Protein AF-A0A9N9KFC1-F1 (afdb_monomer_lite)

Foldseek 3Di:
DDDDDDDDDDDDPDPPPPPPPPDDDDPDDPPQPPVNVLVVPQDALVRQLVVDPCSPQRDRCLSVDPDSNVVVVQSPDPPDDDDDPCPPPPDDPCPVPPPPDDDDDDDD

Secondary structure (DSSP, 8-state):
--------------------------TT-----HHHHHHHSSPPHHHHHHHSS-GGG--TTGGGSS-HHHHHHHHTSTTPPPPPGGGG-SS-TTGGGTTSPPPPPPP-

Radius of gyration: 23.94 Å; chains: 1; bounding box: 42×66×74 Å

Organism: NCBI:txid1348616

pLDDT: mean 79.17, std 21.46, range [36.38, 95.88]

Structure (mmCIF, N/CA/C/O backbone):
data_AF-A0A9N9KFC1-F1
#
_entry.id   AF-A0A9N9KFC1-F1
#
loop_
_atom_site.group_PDB
_atom_site.id
_atom_site.type_symbol
_atom_site.label_atom_id
_atom_site.label_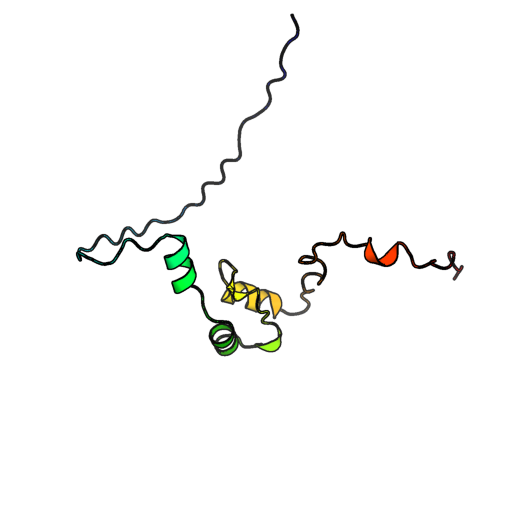alt_id
_atom_site.label_comp_id
_atom_site.label_asym_id
_atom_site.label_entity_id
_atom_site.label_seq_id
_atom_site.pdbx_PDB_ins_code
_atom_site.Cartn_x
_atom_site.Cartn_y
_atom_site.Cartn_z
_atom_site.occupancy
_atom_site.B_iso_or_equiv
_atom_site.auth_seq_id
_atom_site.auth_comp_id
_atom_site.auth_asym_id
_atom_site.auth_atom_id
_atom_site.pdbx_PDB_model_num
ATOM 1 N N . GLU A 1 1 ? 2.687 53.809 -5.839 1.00 43.62 1 GLU A N 1
ATOM 2 C CA . GLU A 1 1 ? 1.436 53.302 -5.252 1.00 43.62 1 GLU A CA 1
ATOM 3 C C . GLU A 1 1 ? 0.999 52.122 -6.108 1.00 43.62 1 GLU A C 1
ATOM 5 O O . GLU A 1 1 ? 0.562 52.330 -7.229 1.00 43.62 1 GLU A O 1
ATOM 10 N N . ASN A 1 2 ? 1.320 50.896 -5.686 1.00 40.22 2 ASN A N 1
ATOM 11 C CA . ASN A 1 2 ? 1.099 49.696 -6.494 1.00 40.22 2 ASN A CA 1
ATOM 12 C C . ASN A 1 2 ? 0.229 48.726 -5.697 1.00 40.22 2 ASN A C 1
ATOM 14 O O . ASN A 1 2 ? 0.550 48.379 -4.564 1.00 40.22 2 ASN A O 1
ATOM 18 N N . VAL A 1 3 ? -0.896 48.387 -6.313 1.00 45.34 3 VAL A N 1
ATOM 19 C CA . VAL A 1 3 ? -2.093 47.765 -5.749 1.00 45.34 3 VAL A CA 1
ATOM 20 C C . VAL A 1 3 ? -1.889 46.258 -5.558 1.00 45.34 3 VAL A C 1
ATOM 22 O O . VAL A 1 3 ? -1.422 45.574 -6.468 1.00 45.34 3 VAL A O 1
ATOM 25 N N . GLU A 1 4 ? -2.238 45.748 -4.375 1.00 48.69 4 GLU A N 1
ATOM 26 C CA . GLU A 1 4 ? -2.253 44.316 -4.048 1.00 48.69 4 GLU A CA 1
ATOM 27 C C . GLU A 1 4 ? -3.341 43.555 -4.828 1.00 48.69 4 GLU A C 1
ATOM 29 O O . GLU A 1 4 ? -4.439 44.085 -5.023 1.00 48.69 4 GLU A O 1
ATOM 34 N N . PRO A 1 5 ? -3.118 42.285 -5.213 1.00 50.16 5 PRO A N 1
ATOM 35 C CA . PRO A 1 5 ? -4.187 41.450 -5.730 1.00 50.16 5 PRO A CA 1
ATOM 36 C C . PRO A 1 5 ? -4.916 40.737 -4.581 1.00 50.16 5 PRO A C 1
ATOM 38 O O . PRO A 1 5 ? -4.375 39.849 -3.922 1.00 50.16 5 PRO A O 1
ATOM 41 N N . THR A 1 6 ? -6.187 41.079 -4.382 1.00 45.97 6 THR A N 1
ATOM 42 C CA . THR A 1 6 ? -7.140 40.288 -3.598 1.00 45.97 6 THR A CA 1
ATOM 43 C C . THR A 1 6 ? -7.661 39.119 -4.439 1.00 45.97 6 THR A C 1
ATOM 45 O O . THR A 1 6 ? -8.166 39.329 -5.544 1.00 45.97 6 THR A O 1
ATOM 48 N N . LYS A 1 7 ? -7.603 37.876 -3.929 1.00 38.59 7 LYS A N 1
ATOM 49 C CA . LYS A 1 7 ? -8.529 36.823 -4.382 1.00 38.59 7 LYS A CA 1
ATOM 50 C C . LYS A 1 7 ? -8.732 35.671 -3.385 1.00 38.59 7 LYS A C 1
ATOM 52 O O . LYS A 1 7 ? -7.859 34.841 -3.181 1.00 38.59 7 LYS A O 1
ATOM 57 N N . SER A 1 8 ? -9.971 35.642 -2.892 1.00 36.38 8 SER A N 1
ATOM 58 C CA . SER A 1 8 ? -10.851 34.490 -2.650 1.00 36.38 8 SER A CA 1
ATOM 59 C C . SER A 1 8 ? -10.628 33.552 -1.457 1.00 36.38 8 SER A C 1
ATOM 61 O O . SER A 1 8 ? -9.652 32.825 -1.330 1.00 36.38 8 SER A O 1
ATOM 63 N N . GLN A 1 9 ? -11.678 33.559 -0.635 1.00 42.66 9 GLN A N 1
ATOM 64 C CA . GLN A 1 9 ? -12.018 32.677 0.471 1.00 42.66 9 GLN A CA 1
ATOM 65 C C . GLN A 1 9 ? -12.377 31.248 0.009 1.00 42.66 9 GLN A C 1
ATOM 67 O O . GLN A 1 9 ? -12.767 31.048 -1.139 1.00 42.66 9 GLN A O 1
ATOM 72 N N . ASN A 1 10 ? -12.379 30.343 0.999 1.00 39.94 10 ASN A N 1
ATOM 73 C CA . ASN A 1 10 ? -12.955 28.989 1.071 1.00 39.94 10 ASN A CA 1
ATOM 74 C C . ASN A 1 10 ? -12.075 27.807 0.641 1.00 39.94 10 ASN A C 1
ATOM 76 O O . ASN A 1 10 ? -11.960 27.497 -0.533 1.00 39.94 10 ASN A O 1
ATOM 80 N N . ASP A 1 11 ? -11.537 27.104 1.646 1.00 37.81 11 ASP A N 1
ATOM 81 C CA . ASP A 1 11 ? -11.934 25.716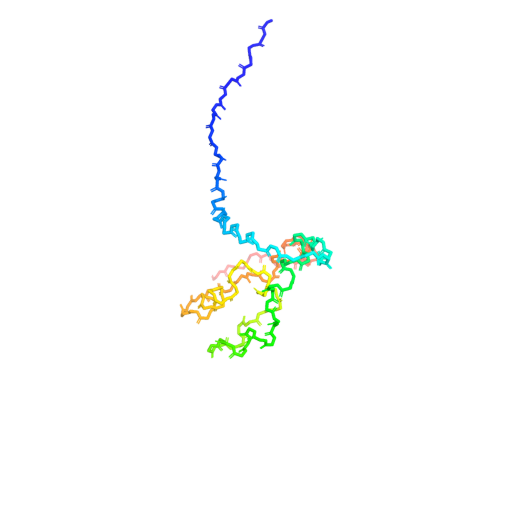 1.938 1.00 37.81 11 ASP A CA 1
ATOM 82 C C . ASP A 1 11 ? -11.451 25.318 3.346 1.00 37.81 11 ASP A C 1
ATOM 84 O O . ASP A 1 11 ? -10.372 24.765 3.554 1.00 37.81 11 ASP A O 1
ATOM 88 N N . LYS A 1 12 ? -12.265 25.633 4.363 1.00 41.09 12 LYS A N 1
ATOM 89 C CA . LYS A 1 12 ? -12.190 24.963 5.668 1.00 41.09 12 LYS A CA 1
ATOM 90 C C . LYS A 1 12 ? -13.035 23.697 5.564 1.00 41.09 12 LYS A C 1
ATOM 92 O O . LYS A 1 12 ? -14.234 23.738 5.822 1.00 41.09 12 LYS A O 1
ATOM 97 N N . MET A 1 13 ? -12.413 22.578 5.202 1.00 43.31 13 MET A N 1
ATOM 98 C CA . MET A 1 13 ? -12.991 21.266 5.489 1.00 43.31 13 MET A CA 1
ATOM 99 C C . MET A 1 13 ? -13.022 21.093 7.012 1.00 43.31 13 MET A C 1
ATOM 101 O O . MET A 1 13 ? -11.991 20.900 7.655 1.00 43.31 13 MET A O 1
ATOM 105 N N . GLN A 1 14 ? -14.211 21.264 7.589 1.00 39.09 14 GLN A N 1
ATOM 106 C CA . GLN A 1 14 ? -14.525 20.870 8.956 1.00 39.09 14 GLN A CA 1
ATOM 107 C C . GLN A 1 14 ? -14.543 19.342 9.009 1.00 39.09 14 GLN A C 1
ATOM 109 O O . GLN A 1 14 ? -15.452 18.711 8.479 1.00 39.09 14 GLN A O 1
ATOM 114 N N . ASP A 1 15 ? -13.522 18.762 9.634 1.00 41.75 15 ASP A N 1
ATOM 115 C CA . ASP A 1 15 ? -13.563 17.385 10.112 1.00 41.75 15 ASP A CA 1
ATOM 116 C C . ASP A 1 15 ? -14.536 17.358 11.295 1.00 41.75 15 ASP A C 1
ATOM 118 O O . ASP A 1 15 ? -14.243 17.875 12.377 1.00 41.75 15 ASP A O 1
ATOM 122 N N . SER A 1 16 ? -15.757 16.888 11.048 1.00 45.31 16 SER A N 1
ATOM 123 C CA . SER A 1 16 ? -16.785 16.726 12.069 1.00 45.31 16 SER A CA 1
ATOM 124 C C . SER A 1 16 ? -16.465 15.490 12.913 1.00 45.31 16 SER A C 1
ATOM 126 O O . SER A 1 16 ? -17.129 14.457 12.798 1.00 45.31 16 SER A O 1
ATOM 128 N N . ASP A 1 17 ? -15.439 15.595 13.759 1.00 47.12 17 ASP A N 1
ATOM 129 C CA . ASP A 1 17 ? -15.233 14.678 14.877 1.00 47.12 17 ASP A CA 1
ATOM 130 C C . ASP A 1 17 ? -16.434 14.849 15.817 1.00 47.12 17 ASP A C 1
ATOM 132 O O . ASP A 1 17 ? -16.563 15.825 16.558 1.00 47.12 17 ASP A O 1
ATOM 136 N N . THR A 1 18 ? -17.373 13.910 15.718 1.00 47.19 18 THR A N 1
ATOM 137 C CA . THR A 1 18 ? -18.484 13.767 16.655 1.00 47.19 18 THR A CA 1
ATOM 138 C C . THR A 1 18 ? -17.879 13.422 18.013 1.00 47.19 18 THR A C 1
ATOM 140 O O . THR A 1 18 ? -17.556 12.266 18.284 1.00 47.19 18 THR A O 1
ATOM 143 N N . GLU A 1 19 ? -17.675 14.438 18.852 1.00 43.94 19 GLU A N 1
ATOM 144 C CA . GLU A 1 19 ? -17.298 14.268 20.251 1.00 43.94 19 GLU A CA 1
ATOM 145 C C . GLU A 1 19 ? -18.454 13.602 21.001 1.00 43.94 19 GLU A C 1
ATOM 147 O O . GLU A 1 19 ? -19.345 14.253 21.546 1.00 43.94 19 GLU A O 1
ATOM 152 N N . SER A 1 20 ? -18.431 12.272 21.071 1.00 42.66 20 SER 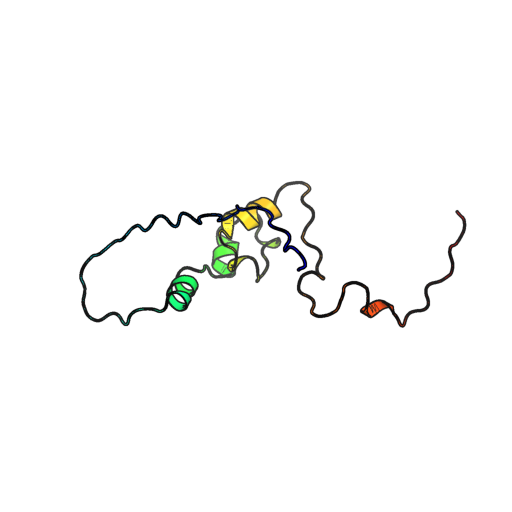A N 1
ATOM 153 C CA . SER A 1 20 ? -19.048 11.569 22.188 1.00 42.66 20 SER A CA 1
ATOM 154 C C . SER A 1 20 ? -18.201 11.866 23.427 1.00 42.66 20 SER A C 1
ATOM 156 O O . SER A 1 20 ? -17.278 11.118 23.762 1.00 42.66 20 SER A O 1
ATOM 158 N N . ASN A 1 21 ? -18.475 13.009 24.055 1.00 47.78 21 ASN A N 1
ATOM 159 C CA . ASN A 1 21 ? -17.987 13.359 25.379 1.00 47.78 21 ASN A CA 1
ATOM 160 C C . ASN A 1 21 ? -18.639 12.400 26.384 1.00 47.78 21 ASN A C 1
ATOM 162 O O . ASN A 1 21 ? -19.726 12.658 26.897 1.00 47.78 21 ASN A O 1
ATOM 166 N N . VAL A 1 22 ? -18.016 11.238 26.583 1.00 45.44 22 VAL A N 1
ATOM 167 C CA . VAL A 1 22 ? -18.358 10.339 27.686 1.00 45.44 22 VAL A CA 1
ATOM 168 C C . VAL A 1 22 ? -17.551 10.821 28.885 1.00 45.44 22 VAL A C 1
ATOM 170 O O . VAL A 1 22 ? -16.477 10.306 29.186 1.00 45.44 22 VAL A O 1
ATOM 173 N N . ASP A 1 23 ? -18.044 11.895 29.494 1.00 49.88 23 ASP A N 1
ATOM 174 C CA . ASP A 1 23 ? -17.612 12.340 30.810 1.00 49.88 23 ASP A CA 1
ATOM 175 C C . ASP A 1 23 ? -18.236 11.382 31.830 1.00 49.88 23 ASP A C 1
ATOM 177 O O . ASP A 1 23 ? -19.451 11.337 32.035 1.00 49.88 23 ASP A O 1
ATOM 181 N N . SER A 1 24 ? -17.414 10.503 32.380 1.00 43.16 24 SER A N 1
ATOM 182 C CA . SER A 1 24 ? -17.750 9.724 33.566 1.00 43.16 24 SER A CA 1
ATOM 183 C C . SER A 1 24 ? -16.468 9.527 34.346 1.00 43.16 24 SER A C 1
ATOM 185 O O . SER A 1 24 ? -15.661 8.652 34.035 1.00 43.16 24 SER A O 1
ATOM 187 N N . ASP A 1 25 ? -16.273 10.459 35.277 1.00 49.19 25 ASP A N 1
ATOM 188 C CA . ASP A 1 25 ? -15.828 10.230 36.648 1.00 49.19 25 ASP A CA 1
ATOM 189 C C . ASP A 1 25 ? -15.097 8.900 36.882 1.00 49.19 25 ASP A C 1
ATOM 191 O O . ASP A 1 25 ? -15.717 7.892 37.213 1.00 49.19 25 ASP A O 1
ATOM 195 N N . ASP A 1 26 ? -13.766 8.922 36.777 1.00 43.88 26 ASP A N 1
ATOM 196 C CA . ASP A 1 26 ? -12.941 8.296 37.810 1.00 43.88 26 ASP A CA 1
ATOM 197 C C . ASP A 1 26 ? -11.520 8.882 37.826 1.00 43.88 26 ASP A C 1
ATOM 199 O O . ASP A 1 26 ? -10.816 8.988 36.812 1.00 43.88 26 ASP A O 1
ATOM 203 N N . ASP A 1 27 ? -11.112 9.294 39.017 1.00 49.88 27 ASP A N 1
ATOM 204 C CA . ASP A 1 27 ? -9.838 9.914 39.336 1.00 49.88 27 ASP A CA 1
ATOM 205 C C . ASP A 1 27 ? -8.645 8.954 39.108 1.00 49.88 27 ASP A C 1
ATOM 207 O O . ASP A 1 27 ? -8.695 7.762 39.394 1.00 49.88 27 ASP A O 1
ATOM 211 N N . LYS A 1 28 ? -7.495 9.509 38.687 1.00 47.12 28 LYS A N 1
ATOM 212 C CA . LYS A 1 28 ? -6.157 8.858 38.597 1.00 47.12 28 LYS A CA 1
ATOM 213 C C . LYS A 1 28 ? -5.865 7.880 37.450 1.00 47.12 28 LYS A C 1
ATOM 215 O O . LYS A 1 28 ? -4.963 7.049 37.574 1.00 47.12 28 LYS A O 1
ATOM 220 N N . LEU A 1 29 ? -6.463 8.041 36.279 1.00 56.12 29 LEU A N 1
ATOM 221 C CA . LEU A 1 29 ? -5.833 7.524 35.059 1.00 56.12 29 LEU A CA 1
ATOM 222 C C . LEU A 1 29 ? -5.057 8.667 34.412 1.00 56.12 29 LEU A C 1
ATOM 224 O O . LEU A 1 29 ? -5.650 9.651 33.979 1.00 56.12 29 LEU A O 1
ATOM 228 N N . GLU A 1 30 ? -3.721 8.579 34.407 1.00 65.44 30 GLU A N 1
ATOM 229 C CA . GLU A 1 30 ? -2.858 9.555 33.733 1.00 65.44 30 GLU A CA 1
ATOM 230 C C . GLU A 1 30 ? -3.478 9.969 32.401 1.00 65.44 30 GLU A C 1
ATOM 232 O O . GLU A 1 30 ? -3.730 9.096 31.570 1.00 65.44 30 GLU A O 1
ATOM 237 N N . LYS A 1 31 ? -3.717 11.275 32.199 1.00 75.88 31 LYS A N 1
ATOM 238 C CA . LYS A 1 31 ? -4.266 11.822 30.951 1.00 75.88 31 LYS A CA 1
ATOM 239 C C . LYS A 1 31 ? -3.473 11.264 29.773 1.00 75.88 31 LYS A C 1
ATOM 241 O O . LYS A 1 31 ? -2.376 11.719 29.445 1.00 75.88 31 LYS A O 1
ATOM 246 N N . ILE A 1 32 ? -4.031 10.231 29.154 1.00 79.19 32 ILE A N 1
ATOM 247 C CA . ILE A 1 32 ? -3.396 9.502 28.072 1.00 79.19 32 ILE A CA 1
ATOM 248 C C . ILE A 1 32 ? -3.266 10.494 26.920 1.00 79.19 32 ILE A C 1
ATOM 250 O O . ILE A 1 32 ? -4.249 11.095 26.490 1.00 79.19 32 ILE A O 1
ATOM 254 N N . SER A 1 33 ? -2.049 10.696 26.407 1.00 88.94 33 SER A N 1
ATOM 255 C CA . SER A 1 33 ? -1.877 11.577 25.252 1.00 88.94 33 SER A CA 1
ATOM 256 C C . SER A 1 33 ? -2.738 11.083 24.085 1.00 88.94 33 SER A C 1
ATOM 258 O O . SER A 1 33 ? -2.849 9.876 23.854 1.00 88.94 33 SER A O 1
ATOM 260 N N . LYS A 1 34 ? -3.293 12.003 23.286 1.00 88.19 34 LYS A N 1
ATOM 261 C CA . LYS A 1 34 ? -4.103 11.656 22.099 1.00 88.19 34 LYS A CA 1
ATOM 262 C C . LYS A 1 34 ? -3.389 10.641 21.189 1.00 88.19 34 LYS A C 1
ATOM 264 O O . LYS A 1 34 ? -4.010 9.750 20.618 1.00 88.19 34 LYS A O 1
ATOM 269 N N . LYS A 1 35 ? -2.055 10.725 21.105 1.00 86.62 35 LYS A N 1
ATOM 270 C CA . LYS A 1 35 ? -1.204 9.780 20.364 1.00 86.62 35 LYS A CA 1
ATOM 271 C C . LYS A 1 35 ? -1.186 8.378 20.985 1.00 86.62 35 LYS A C 1
ATOM 273 O O . LYS A 1 35 ? -1.216 7.394 20.248 1.00 86.62 35 LYS A O 1
ATOM 278 N N . LYS A 1 36 ? -1.127 8.275 22.316 1.00 88.62 36 LYS A N 1
ATOM 279 C CA . LYS A 1 36 ? -1.167 6.996 23.040 1.00 88.62 36 LYS A CA 1
ATOM 280 C C . LYS A 1 36 ? -2.549 6.347 22.916 1.00 88.62 36 LYS A C 1
ATOM 282 O O . LYS A 1 36 ? -2.600 5.162 22.607 1.00 88.62 36 LYS A O 1
ATOM 287 N N . LEU A 1 37 ? -3.629 7.127 23.001 1.00 88.06 37 LEU A N 1
ATOM 288 C CA . LEU A 1 37 ? -4.994 6.632 22.786 1.00 88.06 37 LEU A CA 1
ATOM 289 C C . LEU A 1 37 ? -5.181 6.061 21.367 1.00 88.06 37 LEU A C 1
ATOM 291 O O . LEU A 1 37 ? -5.589 4.914 21.209 1.00 88.06 37 LEU A O 1
ATOM 295 N N . LYS A 1 38 ? -4.758 6.801 20.329 1.00 85.81 38 LYS A N 1
ATOM 296 C CA . LYS A 1 38 ? -4.792 6.312 18.935 1.00 85.81 38 LYS A CA 1
ATOM 297 C C . LYS A 1 38 ? -3.977 5.029 18.735 1.00 85.81 38 LYS A C 1
ATOM 299 O O . LYS A 1 38 ? -4.377 4.162 17.967 1.00 85.81 38 LYS A O 1
ATOM 304 N N . LYS A 1 39 ? -2.837 4.888 19.421 1.00 87.06 39 LYS A N 1
ATOM 305 C CA . LYS A 1 39 ? -2.006 3.677 19.345 1.00 87.06 39 LYS A CA 1
ATOM 306 C C . LYS A 1 39 ? -2.660 2.478 20.037 1.00 87.06 39 LYS A C 1
ATOM 308 O O . LYS A 1 39 ? -2.499 1.371 19.541 1.00 87.06 39 LYS A O 1
ATOM 313 N N . MET A 1 40 ? -3.369 2.690 21.145 1.00 87.44 40 MET A N 1
ATOM 314 C CA . MET A 1 40 ? -4.096 1.626 21.851 1.00 87.44 40 MET A CA 1
ATOM 315 C C . MET A 1 40 ? -5.287 1.109 21.038 1.00 87.44 40 MET A C 1
ATOM 317 O O . MET A 1 40 ? -5.518 -0.093 21.007 1.00 87.44 40 MET A O 1
ATOM 321 N N . ASN A 1 41 ? -5.981 1.994 20.319 1.00 86.81 41 ASN A N 1
ATOM 322 C CA . ASN A 1 41 ? -7.119 1.621 19.470 1.00 86.81 41 ASN A CA 1
ATOM 323 C C . ASN A 1 41 ? -6.702 0.955 18.146 1.00 86.81 41 ASN A C 1
ATOM 325 O O . ASN A 1 41 ? -7.539 0.429 17.414 1.00 86.81 41 ASN A O 1
ATOM 329 N N . ARG A 1 42 ? -5.409 0.987 17.807 1.00 91.69 42 ARG A N 1
ATOM 330 C CA . ARG A 1 42 ? -4.883 0.419 16.569 1.00 91.69 42 ARG A CA 1
ATOM 331 C C . ARG A 1 42 ? -4.796 -1.107 16.684 1.00 91.69 42 ARG A C 1
ATOM 333 O O . ARG A 1 42 ? -4.113 -1.626 17.561 1.00 91.69 42 ARG A O 1
ATOM 340 N N . LEU A 1 43 ? -5.439 -1.814 15.752 1.00 91.00 43 LEU A N 1
ATOM 341 C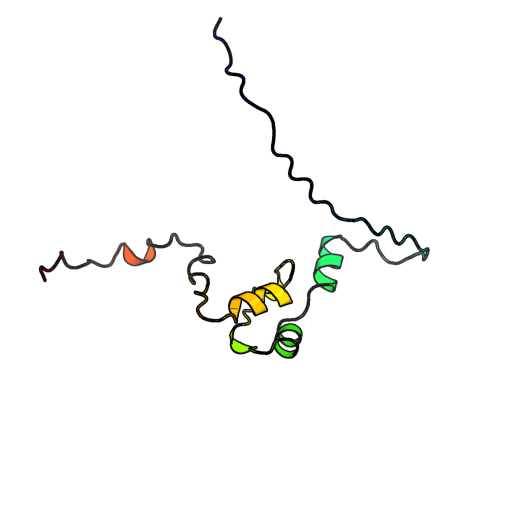 CA . LEU A 1 43 ? -5.368 -3.277 15.627 1.00 91.00 43 LEU A CA 1
ATOM 342 C C . LEU A 1 43 ? -3.916 -3.752 15.444 1.00 91.00 43 LEU A C 1
ATOM 344 O O . LEU A 1 43 ? -3.055 -2.991 15.018 1.00 91.00 43 LEU A O 1
ATOM 348 N N . SER A 1 44 ? -3.618 -5.018 15.720 1.00 94.12 44 SER A N 1
ATOM 349 C CA . SER A 1 44 ? -2.362 -5.632 15.273 1.00 94.12 44 SER A CA 1
ATOM 350 C C . SER A 1 44 ? -2.493 -6.178 13.846 1.00 94.12 44 SER A C 1
ATOM 352 O O . SER A 1 44 ? -3.590 -6.475 13.373 1.00 94.12 44 SER A O 1
ATOM 354 N N . VAL A 1 45 ? -1.365 -6.362 13.148 1.00 94.12 45 VAL A N 1
ATOM 355 C CA . VAL A 1 45 ? -1.362 -6.983 11.806 1.00 94.12 45 VAL A CA 1
ATOM 356 C C . VAL A 1 45 ? -1.965 -8.392 11.859 1.00 94.12 45 VAL A C 1
ATOM 358 O O . VAL A 1 45 ? -2.718 -8.776 10.968 1.00 94.12 45 VAL A O 1
ATOM 361 N N . ALA A 1 46 ? -1.666 -9.156 12.914 1.00 95.12 46 ALA A N 1
ATOM 362 C CA . ALA A 1 46 ? -2.198 -10.503 13.100 1.00 95.12 46 ALA A CA 1
ATOM 363 C C . ALA A 1 46 ? -3.721 -10.490 13.300 1.00 95.12 46 ALA A C 1
ATOM 365 O O . ALA A 1 46 ? -4.425 -11.259 12.651 1.00 95.12 46 ALA A O 1
ATOM 366 N N . GLN A 1 47 ? -4.229 -9.570 14.128 1.00 94.38 47 GLN A N 1
ATOM 367 C CA . GLN A 1 47 ? -5.669 -9.388 14.330 1.00 94.38 47 GLN A CA 1
ATOM 368 C C . GLN A 1 47 ? -6.370 -8.997 13.026 1.00 94.38 47 GLN A C 1
ATOM 370 O O . GLN A 1 47 ? -7.414 -9.552 12.699 1.00 94.38 47 GLN A O 1
ATOM 375 N N . LEU A 1 48 ? -5.785 -8.087 12.240 1.00 95.19 48 LEU A N 1
ATOM 376 C CA . LEU A 1 48 ? -6.364 -7.688 10.957 1.00 95.19 48 LEU A CA 1
ATOM 377 C C . LEU A 1 48 ? -6.434 -8.867 9.976 1.00 95.19 48 LEU A C 1
ATOM 379 O O . LEU A 1 48 ? -7.467 -9.073 9.346 1.00 95.19 48 LEU A O 1
ATOM 383 N N . LYS A 1 49 ? -5.377 -9.683 9.890 1.00 95.88 49 LYS A N 1
ATOM 384 C CA . LYS A 1 49 ? -5.367 -10.886 9.042 1.00 95.88 49 LYS A CA 1
ATOM 385 C C . LYS A 1 49 ? -6.419 -11.918 9.451 1.00 95.88 49 LYS A C 1
ATOM 387 O O . LYS A 1 49 ? -6.970 -12.571 8.577 1.00 95.88 49 LYS A O 1
ATOM 392 N N . GLN A 1 50 ? -6.715 -12.054 10.743 1.00 94.94 50 GLN A N 1
ATOM 393 C CA . GLN A 1 50 ? -7.754 -12.974 11.223 1.00 94.94 50 GLN A CA 1
ATOM 394 C C . GLN A 1 50 ? -9.171 -12.544 10.813 1.00 94.94 50 GLN A C 1
ATOM 396 O O . GLN A 1 50 ? -10.033 -13.395 10.623 1.00 94.94 50 GLN A O 1
ATOM 401 N N . LEU A 1 51 ? -9.423 -11.240 10.676 1.00 92.62 51 LEU A N 1
ATOM 402 C CA . LEU A 1 51 ? -10.763 -10.697 10.418 1.00 92.62 51 LEU A CA 1
ATOM 403 C C . LEU A 1 51 ? -11.137 -10.641 8.929 1.00 92.62 51 LEU A C 1
ATOM 405 O O . LEU A 1 51 ? -12.312 -10.492 8.595 1.00 92.62 51 LEU A O 1
ATOM 409 N N . VAL A 1 52 ? -10.158 -10.706 8.028 1.00 93.06 52 VAL A N 1
ATOM 410 C CA . VAL A 1 52 ? -10.349 -10.475 6.590 1.00 93.06 52 VAL A CA 1
ATOM 411 C C . VAL A 1 52 ? -10.372 -11.803 5.827 1.00 93.06 52 VAL A C 1
ATOM 413 O O . VAL A 1 52 ? -9.542 -12.676 6.050 1.00 93.06 52 VAL A O 1
ATOM 416 N N . LYS A 1 53 ? -11.271 -11.924 4.837 1.00 92.31 53 LYS A N 1
ATOM 417 C CA . LYS A 1 53 ? -11.399 -13.103 3.955 1.00 92.31 53 LYS A CA 1
ATOM 418 C C . LYS A 1 53 ? -10.136 -13.438 3.141 1.00 92.31 53 LYS A C 1
ATOM 420 O O . LYS A 1 53 ? -9.890 -14.602 2.852 1.00 92.31 53 LYS A O 1
ATOM 425 N N . ARG A 1 54 ? -9.382 -12.418 2.722 1.00 93.00 54 ARG A N 1
ATOM 426 C CA . ARG A 1 54 ? -8.161 -12.512 1.907 1.00 93.00 54 ARG A CA 1
ATOM 427 C C . ARG A 1 54 ? -6.969 -11.924 2.676 1.00 93.00 54 ARG A C 1
ATOM 429 O O . ARG A 1 54 ? -6.656 -10.746 2.501 1.00 93.00 54 ARG A O 1
ATOM 436 N N . PRO A 1 55 ? -6.341 -12.684 3.589 1.00 94.94 55 PRO A N 1
ATOM 437 C CA . PRO A 1 55 ? -5.280 -12.170 4.459 1.00 94.94 55 PRO A CA 1
ATOM 438 C C . PRO A 1 55 ? -3.953 -11.896 3.732 1.00 94.94 55 PRO A C 1
ATOM 440 O O . PRO A 1 55 ? -3.074 -11.237 4.293 1.00 94.94 55 PRO A O 1
ATOM 443 N N . GLU A 1 56 ? -3.782 -12.388 2.503 1.00 94.06 56 GLU A N 1
ATOM 444 C CA . GLU A 1 56 ? -2.564 -12.241 1.701 1.00 94.06 56 GLU A CA 1
ATOM 445 C C . GLU A 1 56 ? -2.323 -10.809 1.214 1.00 94.06 56 GLU A C 1
ATOM 447 O O . GLU A 1 56 ? -1.176 -10.405 1.046 1.00 94.06 56 GLU A O 1
ATOM 452 N N . VAL A 1 57 ? -3.389 -10.022 1.030 1.00 93.94 57 VAL A N 1
ATOM 453 C CA . VAL A 1 57 ? -3.273 -8.629 0.572 1.00 93.94 57 VAL A CA 1
ATOM 454 C C . VAL A 1 57 ? -2.901 -7.661 1.699 1.00 93.94 57 VAL A C 1
ATOM 456 O O . VAL A 1 57 ? -2.589 -6.504 1.427 1.00 93.94 57 VAL A O 1
ATOM 459 N N . VAL A 1 58 ? -2.937 -8.110 2.959 1.00 95.56 58 VAL A N 1
ATOM 460 C CA . VAL A 1 58 ? -2.671 -7.264 4.128 1.00 95.56 58 VAL A CA 1
ATOM 461 C C . VAL A 1 58 ? -1.180 -6.950 4.227 1.00 95.56 58 VAL A C 1
ATOM 463 O O . VAL A 1 58 ? -0.352 -7.835 4.460 1.00 95.56 58 VAL A O 1
ATOM 466 N N . GLU A 1 59 ? -0.849 -5.668 4.132 1.00 94.19 59 GLU A N 1
ATOM 467 C CA . GLU A 1 59 ? 0.485 -5.129 4.370 1.00 94.19 59 GLU A CA 1
ATOM 468 C C . GLU A 1 59 ? 0.632 -4.601 5.803 1.00 94.19 59 GLU A C 1
ATOM 470 O O . GLU A 1 59 ? -0.331 -4.262 6.490 1.00 94.19 59 GLU A O 1
ATOM 475 N N . TRP A 1 60 ? 1.877 -4.481 6.268 1.00 92.62 60 TRP A N 1
ATOM 476 C CA . TRP A 1 60 ? 2.181 -3.968 7.607 1.00 92.62 60 TRP A CA 1
ATOM 477 C C . TRP A 1 60 ? 1.759 -2.497 7.803 1.00 92.62 60 TRP A C 1
ATOM 479 O O . TRP A 1 60 ? 1.521 -2.068 8.935 1.00 92.62 60 TRP A O 1
ATOM 489 N N . VAL A 1 61 ? 1.640 -1.733 6.711 1.00 94.00 61 VAL A N 1
ATOM 490 C CA . VAL A 1 61 ? 1.201 -0.327 6.708 1.00 94.00 61 VAL A CA 1
ATOM 491 C C . VAL A 1 61 ? -0.316 -0.165 6.834 1.00 94.00 61 VAL A C 1
ATOM 493 O O . VAL A 1 61 ? -0.771 0.873 7.315 1.00 94.00 61 VAL A O 1
ATOM 496 N N . ASP A 1 62 ? -1.106 -1.181 6.473 1.00 94.69 62 ASP A N 1
ATOM 497 C CA . ASP A 1 62 ? -2.572 -1.066 6.378 1.00 94.69 62 ASP A CA 1
ATOM 498 C C . ASP A 1 62 ? -3.205 -0.795 7.747 1.00 94.69 62 ASP A C 1
ATOM 500 O O . ASP A 1 62 ? -4.195 -0.085 7.883 1.00 94.69 62 ASP A O 1
ATOM 504 N N . VAL A 1 63 ? -2.554 -1.277 8.801 1.00 94.50 63 VAL A N 1
ATOM 505 C CA . VAL A 1 63 ? -2.985 -1.116 10.188 1.00 94.50 63 VAL A CA 1
ATOM 506 C C . VAL A 1 63 ? -2.996 0.357 10.630 1.00 94.50 63 VAL A C 1
ATOM 508 O O . VAL A 1 63 ? -3.597 0.698 11.640 1.00 94.50 63 VAL A O 1
ATOM 511 N N . THR A 1 64 ? -2.261 1.244 9.948 1.00 93.25 64 THR A N 1
ATOM 512 C CA . THR A 1 64 ? -2.202 2.690 10.273 1.00 93.25 64 THR A CA 1
ATOM 513 C C . THR A 1 64 ? -3.309 3.503 9.609 1.00 93.25 64 THR A C 1
ATOM 515 O O . THR A 1 64 ? -3.384 4.704 9.858 1.00 93.25 64 THR A O 1
ATOM 518 N N . ALA A 1 65 ? -4.123 2.885 8.754 1.00 93.06 65 ALA A N 1
ATOM 519 C CA . ALA A 1 65 ? -5.215 3.560 8.069 1.00 93.06 65 ALA A CA 1
ATOM 520 C C . ALA A 1 65 ? -6.322 3.994 9.042 1.00 93.06 65 ALA A C 1
ATOM 522 O O . ALA A 1 65 ? -6.448 3.440 10.133 1.00 93.06 65 ALA A O 1
ATOM 523 N N . ALA A 1 66 ? -7.138 4.965 8.622 1.00 91.81 66 ALA A N 1
ATOM 524 C CA . ALA A 1 66 ? -8.308 5.406 9.383 1.00 91.81 66 ALA A CA 1
ATOM 525 C C . ALA A 1 66 ? -9.313 4.258 9.585 1.00 91.81 66 ALA A C 1
ATOM 527 O O . ALA A 1 66 ? -9.760 4.023 10.703 1.00 91.81 66 ALA A O 1
ATOM 528 N N . ASP A 1 67 ? -9.582 3.494 8.521 1.00 92.56 67 ASP A N 1
ATOM 529 C CA . ASP A 1 67 ? -10.332 2.239 8.582 1.00 92.56 67 ASP A CA 1
ATOM 530 C C . ASP A 1 67 ? -9.542 1.105 7.896 1.00 92.56 67 ASP A C 1
ATOM 532 O O . ASP A 1 67 ? -9.546 0.985 6.664 1.00 92.56 67 ASP A O 1
ATOM 536 N N . PRO A 1 68 ? -8.850 0.249 8.671 1.00 94.88 68 PRO A N 1
ATOM 537 C CA . PRO A 1 68 ? -8.075 -0.855 8.118 1.00 94.88 68 PRO A CA 1
ATOM 538 C C . PRO A 1 68 ? -8.947 -1.982 7.540 1.00 94.88 68 PRO A C 1
ATOM 540 O O . PRO A 1 68 ? -8.488 -2.696 6.649 1.00 94.88 68 PRO A O 1
ATOM 543 N N . LYS A 1 69 ? -10.195 -2.166 7.996 1.00 93.31 69 LYS A N 1
ATOM 544 C CA . LYS A 1 69 ? -11.074 -3.232 7.479 1.00 93.31 69 LYS A CA 1
ATOM 545 C C . LYS A 1 69 ? -11.592 -2.873 6.091 1.00 93.31 69 LYS A C 1
ATOM 547 O O . LYS A 1 69 ? -11.552 -3.705 5.178 1.00 93.31 69 LYS A O 1
ATOM 552 N N . LEU A 1 70 ? -12.042 -1.631 5.928 1.00 94.50 70 LEU A N 1
ATOM 553 C CA . LEU A 1 70 ? -12.499 -1.118 4.640 1.00 94.50 70 LEU A CA 1
ATOM 554 C C . LEU A 1 70 ? -11.354 -1.077 3.625 1.00 94.50 70 LEU A C 1
ATOM 556 O O . LEU A 1 70 ? -11.520 -1.568 2.508 1.00 94.50 70 LEU A O 1
ATOM 560 N N . LEU A 1 71 ? -10.180 -0.571 4.022 1.00 94.75 71 LEU A N 1
ATOM 561 C CA . LEU A 1 71 ? -9.005 -0.501 3.148 1.00 94.75 71 LEU A CA 1
ATOM 562 C C . LEU A 1 71 ? -8.669 -1.868 2.542 1.00 94.75 71 LEU A C 1
ATOM 564 O O . LEU A 1 71 ? -8.505 -1.996 1.328 1.00 94.75 71 LEU A O 1
ATOM 568 N N . VAL A 1 72 ? -8.599 -2.902 3.380 1.00 95.31 72 VAL A N 1
ATOM 569 C CA . VAL A 1 72 ? -8.272 -4.251 2.913 1.00 95.31 72 VAL A CA 1
ATOM 570 C C . VAL A 1 72 ? -9.395 -4.829 2.048 1.00 95.31 72 VAL A C 1
ATOM 572 O O . VAL A 1 72 ? -9.114 -5.504 1.060 1.00 95.31 72 VAL A O 1
ATOM 575 N N . SER A 1 73 ? -10.658 -4.527 2.359 1.00 94.25 73 SER A N 1
ATOM 576 C CA . SER A 1 73 ? -11.803 -4.951 1.540 1.00 94.25 73 SER A CA 1
ATOM 577 C C . SER A 1 73 ? -11.736 -4.374 0.124 1.00 94.25 73 SER A C 1
ATOM 579 O O . SER A 1 73 ? -11.968 -5.100 -0.843 1.00 94.25 73 SER A O 1
ATOM 581 N N . LEU A 1 74 ? -11.348 -3.102 -0.009 1.00 94.94 74 LEU A N 1
ATOM 582 C CA . LEU A 1 74 ? -11.126 -2.456 -1.304 1.00 94.94 74 LEU A CA 1
ATOM 583 C C . LEU A 1 74 ? -9.915 -3.051 -2.025 1.00 94.94 74 LEU A C 1
ATOM 585 O O . LEU A 1 74 ? -10.001 -3.379 -3.202 1.00 94.94 74 LEU A O 1
ATOM 589 N N . LYS A 1 75 ? -8.807 -3.270 -1.315 1.00 94.44 75 LYS A N 1
ATOM 590 C CA . LYS A 1 75 ? -7.587 -3.879 -1.869 1.00 94.44 75 LYS A CA 1
ATOM 591 C C . LYS A 1 75 ? -7.794 -5.318 -2.359 1.00 94.44 75 LYS A C 1
ATOM 593 O O . LYS A 1 75 ? -7.099 -5.778 -3.260 1.00 94.44 75 LYS A O 1
ATOM 598 N N . ALA A 1 76 ? -8.730 -6.038 -1.746 1.00 94.62 76 ALA A N 1
ATOM 599 C CA . ALA A 1 76 ? -9.094 -7.408 -2.089 1.00 94.62 76 ALA A CA 1
ATOM 600 C C . ALA A 1 76 ? -10.160 -7.502 -3.197 1.00 94.62 76 ALA A C 1
ATOM 602 O O . ALA A 1 76 ? -10.482 -8.621 -3.629 1.00 94.62 76 ALA A O 1
ATOM 603 N N . TYR A 1 77 ? -10.724 -6.366 -3.623 1.00 95.38 77 TYR A N 1
ATOM 604 C CA . TYR A 1 77 ? -11.809 -6.314 -4.592 1.00 95.38 77 TYR A CA 1
ATOM 605 C C . TYR A 1 77 ? -11.344 -6.768 -5.983 1.00 95.38 77 TYR A C 1
ATOM 607 O O . TYR A 1 77 ? -10.156 -6.837 -6.306 1.00 95.38 77 TYR A O 1
ATOM 615 N N . ARG A 1 78 ? -12.294 -7.174 -6.825 1.00 95.25 78 ARG A N 1
ATOM 616 C CA . ARG A 1 78 ? -11.972 -7.742 -8.135 1.00 95.25 78 ARG A CA 1
ATOM 617 C C . ARG A 1 78 ? -11.383 -6.658 -9.046 1.00 95.25 78 ARG A C 1
ATOM 619 O O . ARG A 1 78 ? -11.962 -5.588 -9.180 1.00 95.25 78 ARG A O 1
ATOM 626 N N . ASN A 1 79 ? -10.272 -6.984 -9.710 1.00 95.69 79 ASN A N 1
ATOM 627 C CA . ASN A 1 79 ? -9.600 -6.149 -10.716 1.00 95.69 79 ASN A CA 1
ATOM 628 C C . ASN A 1 79 ? -9.026 -4.825 -10.183 1.00 95.69 79 ASN A C 1
ATOM 630 O O . ASN A 1 79 ? -8.794 -3.897 -10.954 1.00 95.69 79 ASN A O 1
ATOM 634 N N . THR A 1 80 ? -8.768 -4.728 -8.880 1.00 95.62 80 THR A N 1
ATOM 635 C CA . THR A 1 80 ? -8.085 -3.563 -8.315 1.00 95.62 80 THR A CA 1
ATOM 636 C C . THR A 1 80 ? -6.584 -3.648 -8.542 1.00 95.62 80 THR A C 1
ATOM 638 O O . THR A 1 80 ? -5.964 -4.682 -8.288 1.00 95.62 80 THR A O 1
ATOM 641 N N . VAL A 1 81 ? -5.989 -2.541 -8.979 1.00 95.12 81 VAL A N 1
ATOM 642 C CA . VAL A 1 81 ? -4.537 -2.409 -9.121 1.00 95.12 81 VAL A CA 1
ATOM 643 C C . VAL A 1 81 ? -3.961 -1.890 -7.798 1.00 95.12 81 VAL A C 1
ATOM 645 O O . VAL A 1 81 ? -4.461 -0.891 -7.279 1.00 95.12 81 VAL A O 1
ATOM 648 N N . PRO A 1 82 ? -2.938 -2.546 -7.221 1.00 92.50 82 PRO A N 1
ATOM 649 C CA . PRO A 1 82 ? -2.331 -2.095 -5.975 1.00 92.50 82 PRO A CA 1
ATOM 650 C C . PRO A 1 82 ? -1.533 -0.799 -6.165 1.00 92.50 82 PRO A C 1
ATOM 652 O O . PRO A 1 82 ? -1.085 -0.467 -7.264 1.00 92.50 82 PRO A O 1
ATOM 655 N N . VAL A 1 83 ? -1.302 -0.088 -5.060 1.00 93.00 83 VAL A N 1
ATOM 656 C CA . VAL A 1 83 ? -0.455 1.111 -5.048 1.00 93.00 83 VAL A CA 1
ATOM 657 C C . VAL A 1 83 ? 0.983 0.735 -5.454 1.00 93.00 83 VAL A C 1
ATOM 659 O O . VAL A 1 83 ? 1.535 -0.225 -4.910 1.00 93.00 83 VAL A O 1
ATOM 662 N N . PRO A 1 84 ? 1.632 1.474 -6.376 1.00 95.62 84 PRO A N 1
ATOM 663 C CA . PRO A 1 84 ? 2.992 1.164 -6.816 1.00 95.62 84 PRO A CA 1
ATOM 664 C C . PRO A 1 84 ? 4.015 1.180 -5.676 1.00 95.62 84 PRO A C 1
ATOM 666 O O . PRO A 1 84 ? 4.103 2.153 -4.936 1.00 95.62 84 PRO A O 1
ATOM 669 N N . GLN A 1 85 ? 4.878 0.163 -5.597 1.00 91.81 85 GLN A N 1
ATOM 670 C CA . GLN A 1 85 ? 5.831 -0.052 -4.492 1.00 91.81 85 GLN A CA 1
ATOM 671 C C . GLN A 1 85 ? 6.769 1.135 -4.184 1.00 91.81 85 GLN A C 1
ATOM 673 O O . GLN A 1 85 ? 7.293 1.247 -3.077 1.00 91.81 85 GLN A O 1
ATOM 678 N N . HIS A 1 86 ? 7.009 2.030 -5.144 1.00 95.00 86 HIS A N 1
ATOM 679 C CA . HIS A 1 86 ? 7.901 3.175 -4.963 1.00 95.00 86 HIS A CA 1
ATOM 680 C C . HIS A 1 86 ? 7.278 4.345 -4.188 1.00 95.00 86 HIS A C 1
ATOM 682 O O . HIS A 1 86 ? 7.992 5.295 -3.881 1.00 95.00 86 HIS A O 1
ATOM 688 N N . TRP A 1 87 ? 5.989 4.280 -3.838 1.00 94.62 87 TRP A N 1
ATOM 689 C CA . TRP A 1 87 ? 5.293 5.340 -3.100 1.00 94.62 87 TRP A CA 1
ATOM 690 C C . TRP A 1 87 ? 5.958 5.683 -1.755 1.00 94.62 87 TRP A C 1
ATOM 692 O O . TRP A 1 87 ? 5.979 6.841 -1.349 1.00 94.62 87 TRP A O 1
ATOM 702 N N . SER A 1 88 ? 6.526 4.681 -1.077 1.00 93.19 88 SER A N 1
ATOM 703 C CA . SER A 1 88 ? 7.176 4.817 0.234 1.00 93.19 88 SER A CA 1
ATOM 704 C C . SER A 1 88 ? 8.702 4.935 0.148 1.00 93.19 88 SER A C 1
ATOM 706 O O . SER A 1 88 ? 9.387 5.024 1.171 1.00 93.19 88 SER A O 1
ATOM 708 N N . GLN A 1 89 ? 9.269 4.933 -1.062 1.00 94.50 89 GLN A N 1
ATOM 709 C CA . GLN A 1 89 ? 10.710 5.058 -1.248 1.00 94.50 89 GLN A CA 1
ATOM 710 C C . GLN A 1 89 ? 11.153 6.513 -1.068 1.00 94.50 89 GLN A C 1
ATOM 712 O O . GLN A 1 89 ? 10.528 7.445 -1.558 1.00 94.50 89 GLN A O 1
ATOM 717 N N . LYS A 1 90 ? 12.304 6.713 -0.414 1.00 94.62 90 LYS A N 1
ATOM 718 C CA . LYS A 1 90 ? 12.905 8.051 -0.251 1.00 94.62 90 LYS A CA 1
ATOM 719 C C . LYS A 1 90 ? 13.462 8.625 -1.560 1.00 94.62 90 LYS A C 1
ATOM 721 O O . LYS A 1 90 ? 13.649 9.831 -1.679 1.00 94.62 90 LYS A O 1
ATOM 726 N N . ARG A 1 91 ? 13.814 7.759 -2.515 1.00 93.56 91 ARG A N 1
ATOM 727 C CA . ARG A 1 91 ? 14.395 8.150 -3.808 1.00 93.56 91 ARG A CA 1
ATOM 728 C C . ARG A 1 91 ? 13.276 8.535 -4.776 1.00 93.56 91 ARG A C 1
ATOM 730 O O . ARG A 1 91 ? 12.220 7.915 -4.771 1.00 93.56 91 ARG A O 1
ATOM 737 N N . LYS A 1 92 ? 13.528 9.513 -5.653 1.00 92.56 92 LYS A N 1
ATOM 738 C CA . LYS A 1 92 ? 12.591 9.857 -6.738 1.00 92.56 92 LYS A CA 1
ATOM 739 C C . LYS A 1 92 ? 12.446 8.672 -7.704 1.00 92.56 92 LYS A C 1
ATOM 741 O O . LYS A 1 92 ? 13.446 8.027 -8.019 1.00 92.56 92 LYS A O 1
ATOM 746 N N . TYR A 1 93 ? 11.232 8.455 -8.21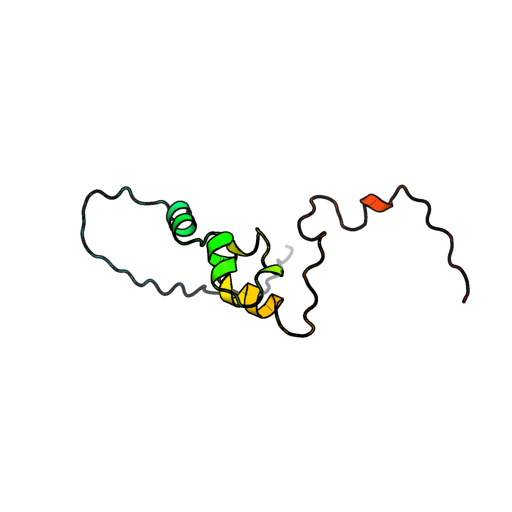8 1.00 93.06 93 TYR A N 1
ATOM 747 C CA . TYR A 1 93 ? 10.820 7.274 -8.996 1.00 93.06 93 TYR A CA 1
ATOM 748 C C . TYR A 1 93 ? 11.850 6.771 -10.033 1.00 93.06 93 TYR A C 1
ATOM 750 O O . TYR A 1 93 ? 12.191 5.592 -10.027 1.00 93.06 93 TYR A O 1
ATOM 758 N N . LEU A 1 94 ? 12.410 7.652 -10.875 1.00 91.75 94 LEU A N 1
ATOM 759 C CA . LEU A 1 94 ? 13.338 7.262 -11.954 1.00 91.75 94 LEU A CA 1
ATOM 760 C C . LEU A 1 94 ? 14.831 7.434 -11.628 1.00 91.75 94 LEU A C 1
ATOM 762 O O . LEU A 1 94 ? 15.684 7.115 -12.456 1.00 91.75 94 LEU A O 1
ATOM 766 N N . GLN A 1 95 ? 15.196 7.917 -10.436 1.00 91.00 95 GLN A N 1
ATOM 767 C CA . GLN A 1 95 ? 16.600 8.259 -10.169 1.00 91.00 95 GLN A CA 1
ATOM 768 C C . 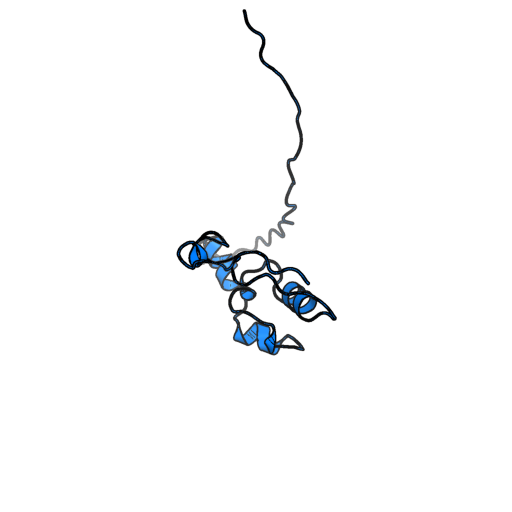GLN A 1 95 ? 17.537 7.052 -10.066 1.00 91.00 95 GLN A C 1
ATOM 770 O O . GLN A 1 95 ? 18.720 7.188 -10.363 1.00 91.00 95 GLN A O 1
ATOM 775 N N . GLY A 1 96 ? 17.029 5.863 -9.730 1.00 88.19 96 GLY A N 1
ATOM 776 C CA . GLY A 1 96 ? 17.838 4.638 -9.702 1.00 88.19 96 GLY A CA 1
ATOM 777 C C . GLY A 1 96 ? 18.289 4.142 -11.082 1.00 88.19 96 GLY A C 1
ATOM 778 O O . GLY A 1 96 ? 19.145 3.268 -11.155 1.00 88.19 96 GLY A O 1
ATOM 779 N N . LYS A 1 97 ? 17.725 4.680 -12.173 1.00 88.19 97 LYS A N 1
ATOM 780 C CA . LYS A 1 97 ? 18.015 4.259 -13.554 1.00 88.19 97 LYS A CA 1
ATOM 781 C C . LYS A 1 97 ? 18.945 5.215 -14.308 1.00 88.19 97 LYS A C 1
ATOM 783 O O . LYS A 1 97 ? 19.259 4.962 -15.460 1.00 88.19 97 LYS A O 1
ATOM 788 N N . ARG A 1 98 ? 19.419 6.287 -13.666 1.00 84.69 98 ARG A N 1
ATOM 789 C CA . ARG A 1 98 ? 20.191 7.364 -14.312 1.00 84.69 98 ARG A CA 1
ATOM 790 C C . ARG A 1 98 ? 21.619 6.968 -14.741 1.00 84.69 98 ARG A C 1
ATOM 792 O O . ARG A 1 98 ? 22.238 7.725 -15.471 1.00 84.69 98 ARG A O 1
ATOM 799 N N . GLY A 1 99 ? 22.130 5.816 -14.294 1.00 84.50 99 GLY A N 1
ATOM 800 C CA . GLY A 1 99 ? 23.461 5.292 -14.650 1.00 84.50 99 GLY A CA 1
ATOM 801 C C . GLY A 1 99 ? 23.443 4.067 -15.567 1.00 84.50 99 GLY A C 1
ATOM 802 O O . GLY A 1 99 ? 24.477 3.438 -15.748 1.00 84.50 99 GLY A O 1
ATOM 803 N N . ILE A 1 100 ? 22.275 3.691 -16.092 1.00 89.31 100 ILE A N 1
ATOM 804 C CA . ILE A 1 100 ? 22.131 2.571 -17.025 1.00 89.31 100 ILE A CA 1
ATOM 805 C C . ILE A 1 100 ? 21.895 3.179 -18.402 1.00 89.31 100 ILE A C 1
ATOM 807 O O . ILE A 1 100 ? 20.914 3.902 -18.588 1.00 89.31 100 ILE A O 1
ATOM 811 N N . GLU A 1 101 ? 22.783 2.901 -19.352 1.00 88.12 101 GLU A N 1
ATOM 812 C CA . GLU A 1 101 ? 22.585 3.311 -20.739 1.00 88.12 101 GLU A CA 1
ATOM 813 C C . GLU A 1 101 ? 21.417 2.512 -21.331 1.00 88.12 101 GLU A C 1
ATOM 815 O O . GLU A 1 101 ? 21.432 1.280 -21.369 1.00 88.12 101 GLU A O 1
ATOM 820 N N . LYS A 1 102 ? 20.346 3.217 -21.710 1.00 90.88 102 LYS A N 1
ATOM 821 C CA . LYS A 1 102 ? 19.188 2.615 -22.374 1.00 90.88 102 LYS A CA 1
ATOM 822 C C . LYS A 1 102 ? 19.492 2.561 -23.875 1.00 90.88 102 LYS A C 1
ATOM 824 O O . LYS A 1 102 ? 19.909 3.592 -24.403 1.00 90.88 102 LYS A O 1
ATOM 829 N N . PRO A 1 103 ? 19.258 1.429 -24.567 1.00 91.38 103 PRO A N 1
ATOM 830 C CA . PRO A 1 103 ? 19.400 1.391 -26.018 1.00 91.38 103 PRO A CA 1
ATOM 831 C C . PRO A 1 103 ? 18.494 2.438 -26.675 1.00 91.38 103 PRO A C 1
ATOM 833 O O . PRO A 1 103 ? 17.452 2.820 -26.122 1.00 91.38 103 PRO A O 1
ATOM 836 N N . ALA A 1 104 ? 18.907 2.899 -27.856 1.00 93.56 104 ALA A N 1
ATOM 837 C CA . ALA A 1 104 ? 18.085 3.760 -28.692 1.00 93.56 104 ALA A CA 1
ATOM 838 C C . ALA A 1 104 ? 16.769 3.058 -29.074 1.00 93.56 104 ALA A C 1
ATOM 840 O O . ALA A 1 104 ? 16.592 1.857 -28.870 1.00 93.56 104 ALA A O 1
ATOM 841 N N . PHE A 1 105 ? 15.816 3.834 -29.583 1.00 95.38 105 PHE A N 1
ATOM 842 C CA . PHE A 1 105 ? 14.536 3.301 -30.036 1.00 95.38 105 PHE A CA 1
ATOM 843 C C . PHE A 1 105 ? 14.742 2.322 -31.201 1.00 95.38 105 PHE A C 1
ATOM 845 O O . PHE A 1 105 ? 15.439 2.664 -32.153 1.00 95.38 105 PHE A O 1
ATOM 852 N N . ASP A 1 106 ? 14.139 1.135 -31.107 1.00 95.38 106 ASP A N 1
ATOM 853 C CA . ASP A 1 106 ? 14.121 0.139 -32.179 1.00 95.38 106 ASP A CA 1
ATOM 854 C C . ASP A 1 106 ? 12.779 0.217 -32.907 1.00 95.38 106 ASP A C 1
ATOM 856 O O . ASP A 1 106 ? 11.727 0.337 -32.267 1.00 95.38 106 ASP A O 1
ATOM 860 N N . LEU A 1 107 ? 12.828 0.227 -34.235 1.00 94.44 107 LEU A N 1
ATOM 861 C CA . LEU A 1 107 ? 11.625 0.347 -35.051 1.00 94.44 107 LEU A CA 1
ATOM 862 C C . LEU A 1 107 ? 10.913 -1.018 -35.110 1.00 94.44 107 LEU A C 1
ATOM 864 O O . LEU A 1 107 ? 11.595 -2.036 -35.209 1.00 94.44 107 LEU A O 1
ATOM 868 N N . PRO A 1 108 ? 9.570 -1.044 -35.010 1.00 93.44 108 PRO A N 1
ATOM 869 C CA . PRO A 1 108 ? 8.791 -2.281 -35.014 1.00 93.44 108 PRO A CA 1
ATOM 870 C C . PRO A 1 108 ? 8.800 -3.005 -36.364 1.00 93.44 108 PRO A C 1
ATOM 872 O O . PRO A 1 108 ? 8.903 -2.321 -37.410 1.00 93.44 108 PRO A O 1
#

Sequence (108 aa):
ENVEPTKSQNDKMQDSDTESNVDSDDDKLEKISKKKLKKMNRLSVAQLKQLVKRPEVVEWVDVTAADPKLLVSLKAYRNTVPVPQHWSQKRKYLQGKRGIEKPAFDLP

InterPro domains:
  IPR007180 Domain of unknown function DUF382 [PF04037] (53-108)
  IPR052584 Pre-mRNA Spliceosomal U2 snRNP Complex Component [PTHR12785] (5-108)